Protein AF-A0A4Y7ZMF0-F1 (afdb_monomer)

Radius of gyration: 15.6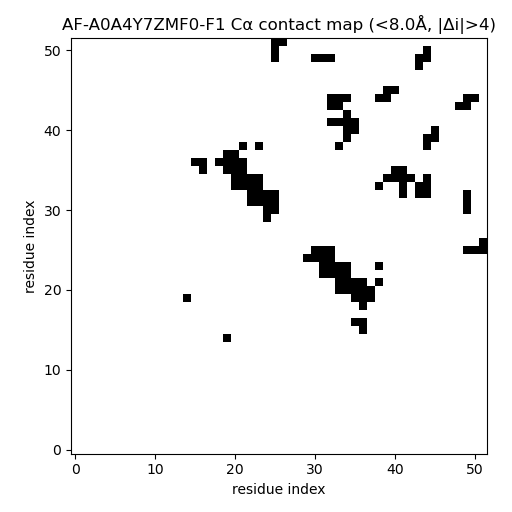6 Å; Cα contacts (8 Å, |Δi|>4): 63; chains: 1; bounding box: 36×19×40 Å

Secondary structure (DSSP, 8-state):
-HHHHHHHHHHHHHHHHHHSEEEEE-TTSS-EEEEESBGGG-HHHHTTTT--

Sequence (52 aa):
MKYVAKFAVAAVAVILLAGCTGSQFNKAGDCKTDFILVPAISISGAIGACGE

Foldseek 3Di:
DVVVVVVVVVVVVVCQFVVQWDWDADPVRPDIFIATNDCCRGPCVVVCVRPD

Structure (mmCIF, N/CA/C/O backbone):
data_AF-A0A4Y7ZMF0-F1
#
_entry.id   AF-A0A4Y7ZMF0-F1
#
loop_
_atom_site.group_PDB
_atom_site.id
_atom_site.type_symbol
_atom_site.label_atom_id
_atom_site.label_alt_id
_atom_site.label_comp_id
_atom_site.label_asym_id
_atom_site.label_entity_id
_atom_site.label_seq_id
_atom_site.pdbx_PDB_ins_code
_atom_site.Cartn_x
_atom_site.Cartn_y
_atom_site.Cartn_z
_atom_site.occupancy
_atom_site.B_iso_or_equiv
_atom_site.auth_seq_id
_atom_site.auth_comp_id
_atom_site.auth_asym_id
_atom_site.auth_atom_id
_atom_site.pdbx_PDB_model_num
ATOM 1 N N . MET A 1 1 ? -18.054 -6.156 26.226 1.00 58.66 1 MET A N 1
ATOM 2 C CA . MET A 1 1 ? -18.494 -5.884 24.836 1.00 58.66 1 MET A CA 1
ATOM 3 C C . MET A 1 1 ? -17.982 -4.547 24.271 1.00 58.66 1 MET A C 1
ATOM 5 O O . MET A 1 1 ? -17.285 -4.571 23.269 1.00 58.66 1 MET A O 1
ATOM 9 N N . LYS A 1 2 ? -18.261 -3.383 24.888 1.00 63.31 2 LYS A N 1
ATOM 10 C CA . LYS A 1 2 ? -18.010 -2.044 24.289 1.00 63.31 2 LYS A CA 1
ATOM 11 C C . LYS A 1 2 ? -16.534 -1.706 23.985 1.00 63.31 2 LYS A C 1
ATOM 13 O O . LYS A 1 2 ? -16.262 -0.971 23.045 1.00 63.31 2 LYS A O 1
ATOM 18 N N . TYR A 1 3 ? -15.590 -2.251 24.755 1.00 76.06 3 TYR A N 1
ATOM 19 C CA . TYR A 1 3 ? -14.148 -2.045 24.546 1.00 76.06 3 TYR A CA 1
ATOM 20 C C . TYR A 1 3 ? -13.570 -2.939 23.445 1.00 76.06 3 TYR A C 1
ATOM 22 O O . TYR A 1 3 ? -12.691 -2.508 22.710 1.00 76.06 3 TYR A O 1
ATOM 30 N N . VAL A 1 4 ? -14.116 -4.146 23.278 1.00 80.56 4 VAL A N 1
ATOM 31 C CA . VAL A 1 4 ? -13.661 -5.119 22.272 1.00 80.56 4 VAL A CA 1
ATOM 32 C C . VAL A 1 4 ? -13.860 -4.563 20.861 1.00 80.56 4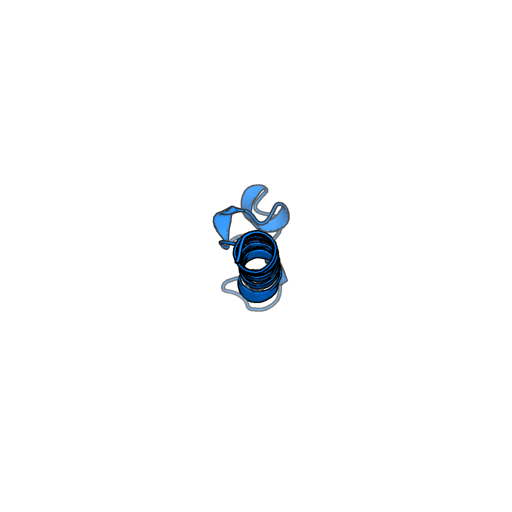 VAL A C 1
ATOM 34 O O . VAL A 1 4 ? -12.954 -4.630 20.041 1.00 80.56 4 VAL A O 1
ATOM 37 N N . ALA A 1 5 ? -14.997 -3.905 20.613 1.00 82.19 5 ALA A N 1
ATOM 38 C CA . ALA A 1 5 ? -15.264 -3.226 19.345 1.00 82.19 5 ALA A CA 1
ATOM 39 C C . ALA A 1 5 ? -14.263 -2.090 19.055 1.00 82.19 5 ALA A C 1
ATOM 41 O O . ALA A 1 5 ? -13.824 -1.928 17.922 1.00 82.19 5 ALA A O 1
ATOM 42 N N . LYS A 1 6 ? -13.854 -1.327 20.078 1.00 81.62 6 LYS A N 1
ATOM 43 C CA . LYS A 1 6 ? -12.864 -0.248 19.920 1.00 81.62 6 LYS A CA 1
ATOM 44 C C . LYS A 1 6 ? -11.476 -0.790 19.584 1.00 81.62 6 LYS A C 1
ATOM 46 O O . LYS A 1 6 ? -10.821 -0.260 18.693 1.00 81.62 6 L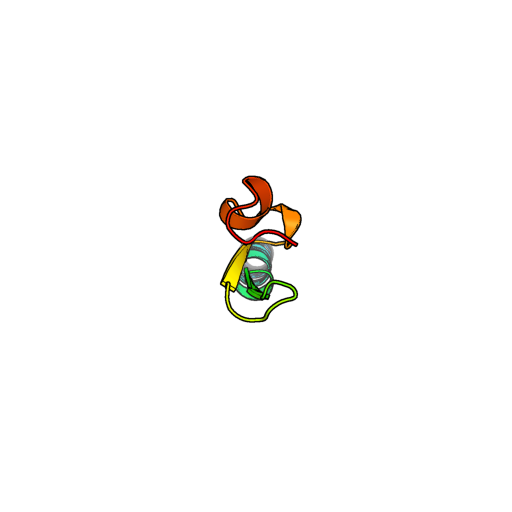YS A O 1
ATOM 51 N N . PHE A 1 7 ? -11.055 -1.858 20.261 1.00 90.62 7 PHE A N 1
ATOM 52 C CA . PHE A 1 7 ? -9.790 -2.528 19.960 1.00 90.62 7 PHE A CA 1
ATOM 53 C C . PHE A 1 7 ? -9.796 -3.177 18.577 1.00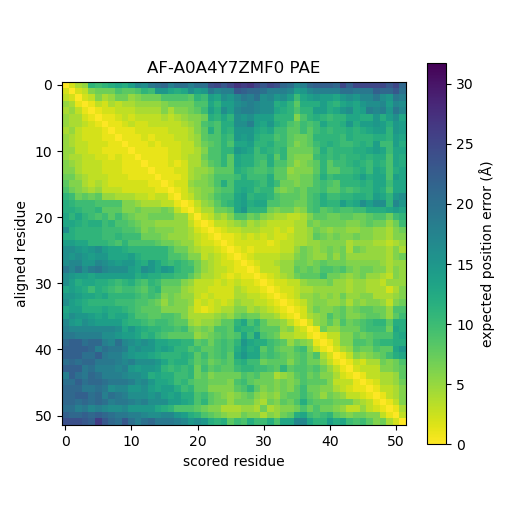 90.62 7 PHE A C 1
ATOM 55 O O . PHE A 1 7 ? -8.801 -3.073 17.871 1.00 90.62 7 PHE A O 1
ATOM 62 N N . ALA A 1 8 ? -10.915 -3.770 18.156 1.00 87.81 8 ALA A N 1
ATOM 63 C CA . ALA A 1 8 ? -11.047 -4.337 16.817 1.00 87.81 8 ALA A CA 1
ATOM 64 C C . ALA A 1 8 ? -10.886 -3.267 15.723 1.00 87.81 8 ALA A C 1
ATOM 66 O O . ALA A 1 8 ? -10.122 -3.467 14.786 1.00 87.81 8 ALA A O 1
ATOM 67 N N . VAL A 1 9 ? -11.531 -2.104 15.868 1.00 87.94 9 VAL A N 1
ATOM 68 C CA . VAL A 1 9 ? -11.388 -0.991 14.909 1.00 87.94 9 VAL A CA 1
ATOM 69 C C . VAL A 1 9 ? -9.954 -0.454 14.880 1.00 87.94 9 VAL A C 1
ATOM 71 O O . VAL A 1 9 ? -9.400 -0.246 13.803 1.00 87.94 9 VAL A O 1
ATOM 74 N N . ALA A 1 10 ? -9.329 -0.272 16.046 1.00 87.94 10 ALA A N 1
ATOM 75 C CA . ALA A 1 10 ? -7.940 0.175 16.123 1.00 87.94 10 ALA A CA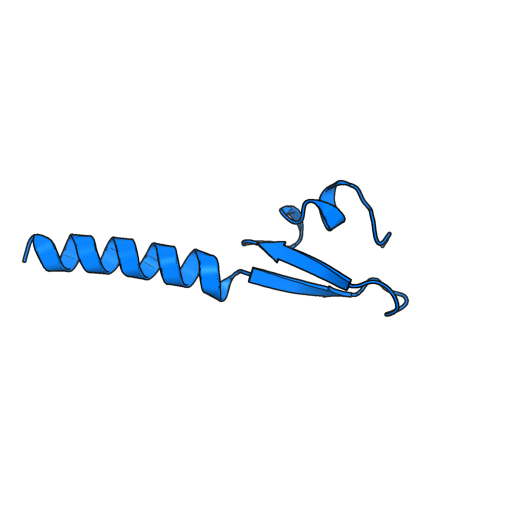 1
ATOM 76 C C . ALA A 1 10 ? -6.971 -0.841 15.490 1.00 87.94 10 ALA A C 1
ATOM 78 O O . ALA A 1 10 ? -6.080 -0.454 14.739 1.00 87.94 10 ALA A O 1
ATOM 79 N N . ALA A 1 11 ? -7.175 -2.137 15.735 1.00 86.62 11 ALA A N 1
ATOM 80 C CA . ALA A 1 11 ? -6.366 -3.201 15.151 1.00 86.62 11 ALA A CA 1
ATOM 81 C C . ALA A 1 11 ? -6.504 -3.255 13.623 1.00 86.62 11 ALA A C 1
ATOM 83 O O . ALA A 1 11 ? -5.497 -3.367 12.930 1.00 86.62 11 ALA A O 1
ATOM 84 N N . VAL A 1 12 ? -7.721 -3.106 13.088 1.00 85.25 12 VAL A N 1
ATOM 85 C CA . VAL A 1 12 ? -7.953 -3.040 11.636 1.00 85.25 12 VAL A CA 1
ATOM 86 C C . VAL A 1 12 ? -7.226 -1.848 11.018 1.00 85.25 12 VAL A C 1
ATOM 88 O O . VAL A 1 12 ? -6.563 -2.018 10.001 1.00 85.25 12 VAL A O 1
ATOM 91 N N . ALA A 1 13 ? -7.278 -0.667 11.640 1.00 82.81 13 ALA A N 1
ATOM 92 C CA . ALA A 1 13 ? -6.534 0.492 11.152 1.00 82.81 13 ALA A CA 1
ATOM 93 C C . ALA A 1 13 ? -5.023 0.209 11.107 1.00 82.81 13 ALA A C 1
ATOM 95 O O . ALA A 1 13 ? -4.394 0.418 10.076 1.00 82.81 13 ALA A O 1
ATOM 96 N N . VAL A 1 14 ? -4.445 -0.343 12.177 1.00 82.75 14 VAL A N 1
ATOM 97 C CA . VAL A 1 14 ? -3.012 -0.681 12.216 1.00 82.75 14 VAL A CA 1
ATOM 98 C C . VAL A 1 14 ? -2.642 -1.715 11.149 1.00 82.75 14 VAL A C 1
ATOM 100 O O . VAL A 1 14 ? -1.626 -1.551 10.482 1.00 82.75 14 VAL A O 1
ATOM 103 N N . ILE A 1 15 ? -3.470 -2.742 10.938 1.00 79.94 15 ILE A N 1
ATOM 104 C CA . ILE A 1 15 ? -3.240 -3.769 9.910 1.00 79.94 15 ILE A CA 1
ATOM 105 C C . ILE A 1 15 ? -3.339 -3.178 8.501 1.00 79.94 15 ILE A C 1
ATOM 107 O O . ILE A 1 15 ? -2.536 -3.533 7.648 1.00 79.94 15 ILE A O 1
ATOM 111 N N . LEU A 1 16 ? -4.274 -2.261 8.244 1.00 75.50 16 LEU A N 1
ATOM 112 C CA . LEU A 1 16 ? -4.377 -1.581 6.950 1.00 75.50 16 LEU A CA 1
ATOM 113 C C . LEU A 1 16 ? -3.180 -0.657 6.698 1.00 75.50 16 LEU A C 1
ATOM 115 O O . LEU A 1 16 ? -2.638 -0.640 5.597 1.00 75.50 16 LEU A O 1
ATOM 119 N N . LEU A 1 17 ? -2.730 0.081 7.717 1.00 72.12 17 LEU A N 1
ATOM 120 C CA . LEU A 1 17 ? -1.557 0.945 7.592 1.00 72.12 17 LEU A CA 1
ATOM 121 C C . LEU A 1 17 ? -0.264 0.135 7.420 1.00 72.12 17 LEU A C 1
ATOM 123 O O . LEU A 1 17 ? 0.551 0.496 6.583 1.00 72.12 17 LEU A O 1
ATOM 127 N N . ALA A 1 18 ? -0.073 -0.950 8.173 1.00 73.88 18 ALA A N 1
ATOM 128 C CA . ALA A 1 18 ? 1.145 -1.764 8.120 1.00 73.88 18 ALA A CA 1
ATOM 129 C C . ALA A 1 18 ? 1.156 -2.777 6.962 1.00 73.88 18 ALA A C 1
ATOM 131 O O . ALA A 1 18 ? 2.205 -3.090 6.410 1.00 73.88 18 ALA A O 1
ATOM 132 N N . GLY A 1 19 ? -0.008 -3.318 6.603 1.00 66.00 19 GLY A N 1
ATOM 133 C CA . GLY A 1 19 ? -0.164 -4.348 5.577 1.00 66.00 19 GLY A CA 1
ATOM 134 C C . GLY A 1 19 ? -0.306 -3.796 4.164 1.00 66.00 19 GLY A C 1
ATOM 135 O O . GLY A 1 19 ? -0.121 -4.541 3.206 1.00 66.00 19 GLY A O 1
ATOM 136 N N . CYS A 1 20 ? -0.615 -2.508 4.012 1.00 68.62 20 CYS A N 1
ATOM 137 C CA . CYS A 1 20 ? -0.675 -1.883 2.698 1.00 68.62 20 CYS A CA 1
ATOM 138 C C . CYS A 1 20 ? 0.494 -0.924 2.422 1.00 68.62 20 CYS A C 1
ATOM 140 O O . CYS A 1 20 ? 0.500 -0.258 1.389 1.00 68.62 20 CYS A O 1
ATOM 142 N N . THR A 1 21 ? 1.496 -0.847 3.300 1.00 75.56 21 THR A N 1
ATOM 143 C CA . THR A 1 21 ? 2.798 -0.284 2.925 1.00 75.56 21 THR A CA 1
ATOM 144 C C . THR A 1 21 ? 3.585 -1.295 2.107 1.00 75.56 21 THR A C 1
ATOM 146 O O . THR A 1 21 ? 3.683 -2.458 2.492 1.00 75.56 21 THR A O 1
ATOM 149 N N . GLY A 1 22 ? 4.171 -0.860 1.001 1.00 76.00 22 GLY A N 1
ATOM 150 C CA . GLY A 1 22 ? 4.980 -1.721 0.148 1.00 76.00 22 GLY A CA 1
ATOM 151 C C . GLY A 1 22 ? 5.973 -0.920 -0.673 1.00 76.00 22 GLY A C 1
ATOM 152 O O . GLY A 1 22 ? 6.005 0.306 -0.611 1.00 76.00 22 GLY A O 1
ATOM 153 N N . SER A 1 23 ? 6.778 -1.619 -1.461 1.00 81.06 23 SER A N 1
ATOM 15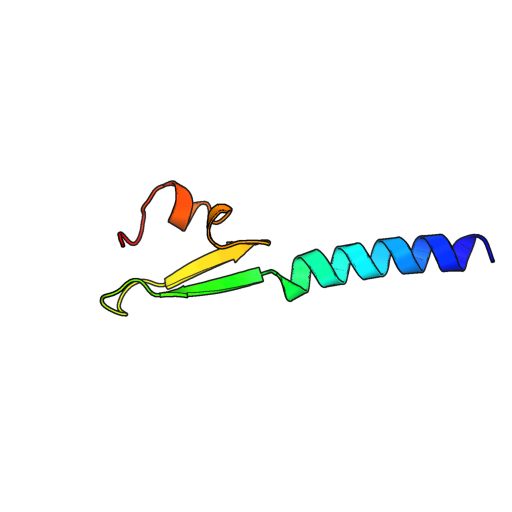4 C CA . SER A 1 23 ? 7.718 -0.993 -2.384 1.00 81.06 23 SER A CA 1
ATOM 155 C C . SER A 1 23 ? 7.558 -1.588 -3.774 1.00 81.06 23 SER A C 1
ATOM 157 O O . SER A 1 23 ? 7.367 -2.793 -3.908 1.00 81.06 23 SER A O 1
ATOM 159 N N . GLN A 1 24 ? 7.656 -0.754 -4.802 1.00 79.12 24 GLN A N 1
ATOM 160 C CA . GLN A 1 24 ? 7.653 -1.155 -6.209 1.00 79.12 24 GLN A CA 1
ATOM 161 C C . GLN A 1 24 ? 8.935 -0.663 -6.872 1.00 79.12 24 GLN A C 1
ATOM 163 O O . GLN A 1 24 ? 9.442 0.402 -6.523 1.00 79.12 24 GLN A O 1
ATOM 168 N N . PHE A 1 25 ? 9.445 -1.430 -7.828 1.00 82.31 25 PHE A N 1
ATOM 169 C CA . PHE A 1 25 ? 10.543 -0.997 -8.687 1.00 82.31 25 PHE A CA 1
ATOM 170 C C . PHE A 1 25 ? 10.000 -0.466 -10.017 1.00 82.31 25 PHE A C 1
ATOM 172 O O . PHE A 1 25 ? 8.933 -0.899 -10.459 1.00 82.31 25 PHE A O 1
ATOM 179 N N . ASN A 1 26 ? 10.729 0.461 -10.639 1.00 80.75 26 ASN A N 1
ATOM 180 C CA . ASN A 1 26 ? 10.473 0.897 -12.016 1.00 80.75 26 ASN A CA 1
ATOM 181 C C . ASN A 1 26 ? 10.763 -0.234 -13.026 1.00 80.75 26 ASN A C 1
ATOM 183 O O . ASN A 1 26 ? 11.336 -1.273 -12.675 1.00 80.75 26 ASN A O 1
ATOM 187 N N . LYS A 1 27 ? 10.408 -0.036 -14.302 1.00 80.25 27 LYS A N 1
ATOM 188 C CA . LYS A 1 27 ? 10.620 -1.040 -15.368 1.00 80.25 27 LYS A CA 1
ATOM 189 C C . LYS A 1 27 ? 12.078 -1.474 -15.535 1.00 80.25 27 LYS A C 1
ATOM 191 O O . LYS A 1 27 ? 12.326 -2.613 -15.925 1.00 80.25 27 LYS A O 1
ATOM 196 N N . ALA A 1 28 ? 13.018 -0.570 -15.275 1.00 82.94 28 ALA A N 1
ATOM 197 C CA . ALA A 1 28 ? 14.451 -0.811 -15.409 1.00 82.94 28 ALA A CA 1
ATOM 198 C C . ALA A 1 28 ? 15.086 -1.471 -14.164 1.00 82.94 28 ALA A C 1
ATOM 200 O O . ALA A 1 28 ? 16.199 -1.988 -14.248 1.00 82.94 28 ALA A O 1
ATOM 201 N N . GLY A 1 29 ? 14.363 -1.540 -13.040 1.00 84.19 29 GLY A N 1
ATOM 202 C CA . GLY A 1 29 ? 14.787 -2.215 -11.811 1.00 84.19 29 GLY A CA 1
ATOM 203 C C . GLY A 1 29 ? 15.815 -1.452 -10.970 1.00 84.19 29 GLY A C 1
ATOM 204 O O . GLY A 1 29 ? 16.279 -1.978 -9.961 1.00 84.19 29 GLY A O 1
ATOM 205 N N . ASP A 1 30 ? 16.175 -0.231 -11.357 1.00 87.31 30 ASP A N 1
ATOM 206 C CA . ASP A 1 30 ? 17.189 0.596 -10.696 1.00 87.31 30 ASP A CA 1
ATOM 207 C C . ASP A 1 30 ? 16.598 1.568 -9.663 1.00 87.31 30 ASP A C 1
ATOM 209 O O . ASP A 1 30 ? 17.321 2.066 -8.798 1.00 87.31 30 ASP A O 1
ATOM 213 N N . CYS A 1 31 ? 15.283 1.803 -9.705 1.00 80.88 31 CYS A N 1
ATOM 214 C CA . CYS A 1 31 ? 14.624 2.790 -8.856 1.00 80.88 31 CYS A CA 1
ATOM 215 C C . CYS A 1 31 ? 13.489 2.165 -8.038 1.00 80.88 31 CYS A C 1
ATOM 217 O O . CYS A 1 31 ? 12.577 1.552 -8.592 1.00 80.88 31 CYS A O 1
ATOM 219 N N . LYS A 1 32 ? 13.541 2.331 -6.707 1.00 82.12 32 LYS A N 1
ATOM 220 C CA . LYS A 1 32 ? 12.566 1.802 -5.737 1.00 82.12 32 LYS A CA 1
ATOM 221 C C . LYS A 1 32 ? 11.669 2.918 -5.209 1.00 82.12 32 LYS A C 1
ATOM 223 O O . LYS A 1 32 ? 12.150 3.925 -4.700 1.00 82.12 32 LYS A O 1
ATOM 228 N N . THR A 1 33 ? 10.365 2.689 -5.257 1.00 80.25 33 THR A N 1
ATOM 229 C CA . THR A 1 33 ? 9.329 3.600 -4.772 1.00 80.25 33 THR A CA 1
ATOM 230 C C . THR A 1 33 ? 8.535 2.941 -3.653 1.00 80.25 33 THR A C 1
ATOM 232 O O . THR A 1 33 ? 7.880 1.924 -3.869 1.00 80.25 33 THR A O 1
ATOM 235 N N . ASP A 1 34 ? 8.574 3.523 -2.458 1.00 80.94 34 ASP A N 1
ATOM 236 C CA . ASP A 1 34 ? 7.761 3.096 -1.318 1.00 80.94 34 ASP A CA 1
ATOM 237 C C . ASP A 1 34 ? 6.372 3.743 -1.370 1.00 80.94 34 ASP A C 1
ATOM 239 O O . ASP A 1 34 ? 6.248 4.942 -1.618 1.00 80.94 34 ASP A O 1
ATOM 243 N N . PHE A 1 35 ? 5.319 2.965 -1.142 1.00 75.94 35 PHE A N 1
ATOM 244 C CA . PHE A 1 35 ? 3.929 3.412 -1.169 1.00 75.94 35 PHE A CA 1
ATOM 245 C C . PHE A 1 35 ? 3.187 2.999 0.102 1.00 75.94 35 PHE A C 1
ATOM 247 O O . PHE A 1 35 ? 3.578 2.057 0.789 1.00 75.94 35 PHE A O 1
ATOM 254 N N . ILE A 1 36 ? 2.101 3.710 0.405 1.00 73.06 36 ILE A N 1
ATOM 255 C CA . ILE A 1 36 ? 1.211 3.445 1.540 1.00 73.06 36 ILE A CA 1
ATOM 256 C C . ILE A 1 36 ? -0.182 3.211 0.960 1.00 73.06 36 ILE A C 1
ATOM 258 O O . ILE A 1 36 ? -0.653 4.047 0.203 1.00 73.06 36 ILE A O 1
ATOM 262 N N . LEU A 1 37 ? -0.845 2.111 1.310 1.00 69.69 37 LEU A N 1
ATOM 263 C CA . LEU A 1 37 ? -2.187 1.708 0.862 1.00 69.69 37 LEU A CA 1
ATOM 264 C C . LEU A 1 37 ? -2.302 1.262 -0.605 1.00 69.69 37 LEU A C 1
ATOM 266 O O . LEU A 1 37 ? -2.706 0.128 -0.858 1.00 69.69 37 LEU A O 1
ATOM 270 N N . VAL A 1 38 ? -1.919 2.103 -1.565 1.00 67.25 38 VAL A N 1
ATOM 271 C CA . VAL A 1 38 ? -1.815 1.739 -2.989 1.00 67.25 38 VAL A CA 1
ATOM 272 C C . VAL A 1 38 ? -0.597 2.419 -3.632 1.00 67.25 38 VAL A C 1
ATOM 274 O O . VAL A 1 38 ? -0.184 3.481 -3.172 1.00 67.25 38 VAL A O 1
ATOM 277 N N . PRO A 1 39 ? -0.015 1.876 -4.716 1.00 62.88 39 PRO A N 1
ATOM 278 C CA . PRO A 1 39 ? 1.131 2.496 -5.396 1.00 62.88 39 PRO A CA 1
ATOM 279 C C . PRO A 1 39 ? 0.909 3.974 -5.761 1.00 62.88 39 PRO A C 1
ATOM 281 O O . PRO A 1 39 ? 1.833 4.779 -5.695 1.00 62.88 39 PRO A O 1
ATOM 284 N N . ALA A 1 40 ? -0.344 4.344 -6.053 1.00 61.72 40 ALA A N 1
ATOM 285 C CA . ALA A 1 40 ? -0.761 5.698 -6.413 1.00 61.72 40 ALA A CA 1
ATOM 286 C C . ALA A 1 40 ? -0.692 6.740 -5.275 1.00 61.72 40 ALA A C 1
ATOM 288 O O . ALA A 1 40 ? -0.767 7.931 -5.561 1.00 61.72 40 ALA A O 1
ATOM 289 N N . ILE A 1 41 ? -0.553 6.330 -4.004 1.00 62.12 41 ILE A N 1
ATOM 290 C CA . ILE A 1 41 ? -0.394 7.256 -2.858 1.00 62.12 41 ILE A CA 1
ATOM 291 C C . ILE A 1 41 ? 1.059 7.387 -2.394 1.00 62.12 41 ILE A C 1
ATOM 293 O O . ILE A 1 41 ? 1.338 8.064 -1.404 1.00 62.12 41 ILE A O 1
ATOM 297 N N . SER A 1 42 ? 2.009 6.779 -3.109 1.00 67.12 42 SER A N 1
ATOM 298 C CA . SER A 1 42 ? 3.415 7.122 -2.924 1.00 67.12 42 SER A CA 1
ATOM 299 C C . SER A 1 42 ? 3.658 8.555 -3.374 1.00 67.12 42 SER A C 1
ATOM 301 O O . SER A 1 42 ? 3.385 8.878 -4.525 1.00 67.12 42 SER A O 1
ATOM 303 N N . ILE A 1 43 ? 4.229 9.400 -2.513 1.00 66.25 43 ILE A N 1
ATOM 304 C CA . ILE A 1 43 ? 4.658 10.751 -2.907 1.00 66.25 43 ILE A CA 1
ATOM 305 C C . ILE A 1 43 ? 5.683 10.650 -4.041 1.00 66.25 43 ILE A C 1
ATOM 307 O O . ILE A 1 43 ? 5.555 11.350 -5.039 1.00 66.25 43 ILE A O 1
ATOM 311 N N . SER A 1 44 ? 6.643 9.730 -3.927 1.00 64.00 44 SER A N 1
ATOM 312 C CA . SER A 1 44 ? 7.681 9.498 -4.935 1.00 64.00 44 SER A CA 1
ATOM 313 C C . SER A 1 44 ? 7.106 8.957 -6.251 1.00 64.00 44 SER A C 1
A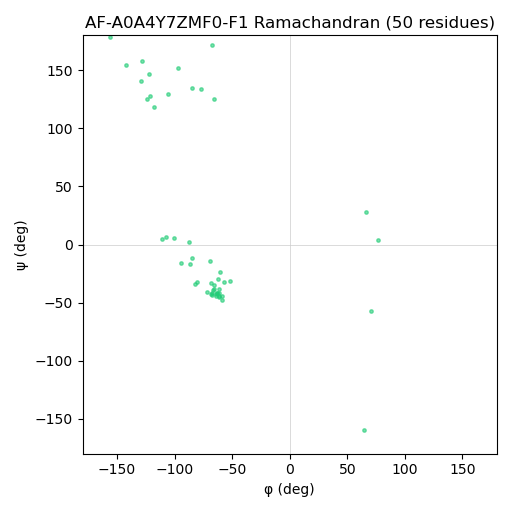TOM 315 O O . SER A 1 44 ? 7.570 9.346 -7.319 1.00 64.00 44 SER A O 1
ATOM 317 N N . GLY A 1 45 ? 6.059 8.126 -6.197 1.00 66.88 45 GLY A N 1
ATOM 318 C CA . GLY A 1 45 ? 5.316 7.692 -7.388 1.00 66.88 45 GLY A CA 1
ATOM 319 C C . GLY A 1 45 ? 4.458 8.806 -8.002 1.00 66.88 45 GLY A C 1
ATOM 320 O O . GLY A 1 45 ? 4.450 8.979 -9.216 1.00 66.88 45 GLY A O 1
ATOM 321 N N . ALA A 1 46 ? 3.786 9.609 -7.173 1.00 66.06 46 ALA A N 1
ATOM 322 C CA . ALA A 1 46 ? 2.901 10.692 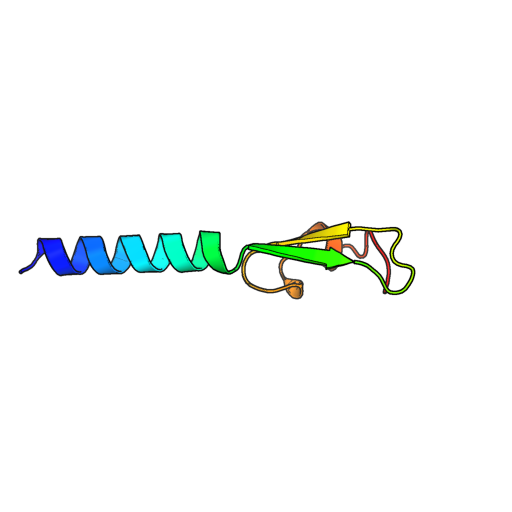-7.602 1.00 66.06 46 ALA A CA 1
ATOM 323 C C . ALA A 1 46 ? 3.653 11.855 -8.267 1.00 66.06 46 ALA A C 1
ATOM 325 O O . ALA A 1 46 ? 3.127 12.472 -9.189 1.00 66.06 46 ALA A O 1
ATOM 326 N N . ILE A 1 47 ? 4.885 12.142 -7.829 1.00 73.31 47 ILE A N 1
ATOM 327 C CA . ILE A 1 47 ? 5.763 13.138 -8.468 1.00 73.31 47 ILE A CA 1
ATOM 328 C C . ILE A 1 47 ? 6.607 12.551 -9.611 1.00 73.31 47 ILE A C 1
ATOM 330 O O . ILE A 1 47 ? 7.424 13.268 -10.184 1.00 73.31 47 ILE A O 1
ATOM 334 N N . GLY A 1 48 ? 6.448 11.261 -9.933 1.00 69.94 48 GLY A N 1
ATOM 335 C CA . GLY A 1 48 ? 7.191 10.599 -11.008 1.00 69.94 48 GLY A CA 1
ATOM 336 C C . GLY A 1 48 ? 8.694 10.467 -10.746 1.00 69.94 48 GLY A C 1
ATOM 337 O O . GLY A 1 48 ? 9.473 10.416 -11.693 1.00 69.94 48 GLY A O 1
ATOM 338 N N . ALA A 1 49 ? 9.121 10.406 -9.480 1.00 71.94 49 ALA A N 1
ATOM 339 C CA . ALA A 1 49 ? 10.539 10.416 -9.107 1.00 71.94 49 ALA A CA 1
ATOM 340 C C . ALA A 1 49 ? 11.343 9.231 -9.675 1.00 71.94 49 ALA A C 1
ATOM 342 O O . ALA A 1 49 ? 12.556 9.349 -9.822 1.00 71.94 49 ALA A O 1
ATOM 343 N N . CYS A 1 50 ? 10.682 8.112 -9.992 1.00 74.81 50 CYS A N 1
ATOM 344 C CA . CYS A 1 50 ? 11.307 6.903 -10.543 1.00 74.81 50 CYS A CA 1
ATOM 345 C C . CYS A 1 50 ? 10.942 6.596 -12.009 1.00 74.81 50 CYS A C 1
ATOM 347 O O . CYS A 1 50 ? 11.360 5.555 -12.517 1.00 74.81 50 CYS A O 1
ATOM 349 N N . GLY A 1 51 ? 10.189 7.465 -12.696 1.00 71.94 51 GLY A N 1
ATOM 350 C CA . GLY A 1 51 ? 9.666 7.160 -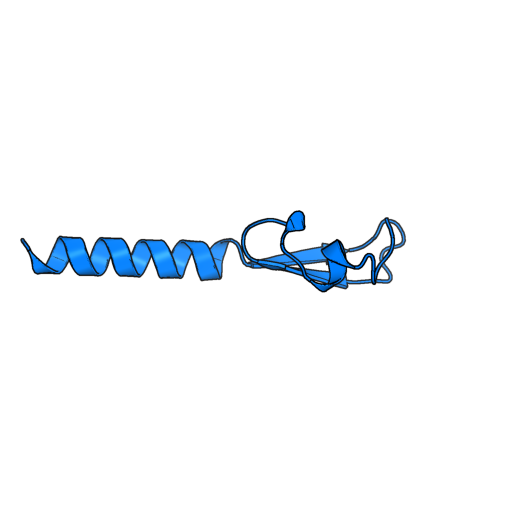14.035 1.00 71.94 51 GLY A CA 1
ATOM 351 C C . GLY A 1 51 ? 8.674 5.984 -14.049 1.00 71.94 51 GLY A C 1
ATOM 352 O O . GLY A 1 51 ? 8.076 5.667 -13.020 1.00 71.94 51 GLY A O 1
ATOM 353 N N . GLU A 1 52 ? 8.480 5.372 -15.222 1.00 62.94 52 GLU A N 1
ATOM 354 C CA . GLU A 1 52 ? 7.582 4.219 -15.457 1.00 62.94 52 GLU A CA 1
ATOM 355 C C . GLU A 1 52 ? 8.227 2.850 -15.175 1.00 62.94 52 GLU A C 1
ATOM 357 O O . GLU A 1 52 ? 9.427 2.638 -15.472 1.00 62.94 52 GLU A O 1
#

Solvent-accessible surface area (backbone atoms only — not comparable to full-atom values): 3025 Å² total; per-residue (Å²): 113,81,63,59,56,52,51,51,54,53,50,51,52,52,47,49,58,64,70,28,44,48,73,47,63,26,77,85,66,84,35,80,37,62,22,49,68,44,69,80,62,6,66,50,53,66,72,48,73,54,64,97

pLDDT: mean 75.61, std 8.28, range [58.66, 90.62]

Mean predicted aligned error: 8.79 Å